Protein AF-T1BFF9-F1 (afdb_monomer_lite)

Foldseek 3Di:
DCLVVVVVVCPVVVVADADPLNVQEDEDADQDPQQFTHADPPLLVVLLVSQVVVGEYEGAPVCVVSSQQSQHWYFHDGGSVQVRCCRNVNDNTDIDGHPHPPPPDPPPPDDPPPPPPPDDDDDDD

Organism: NCBI:txid410659

Radius of gyration: 17.55 Å; chains: 1; bounding box: 37×48×44 Å

Structure (mmCIF, N/CA/C/O backbone):
data_AF-T1BFF9-F1
#
_entry.id   AF-T1BFF9-F1
#
loop_
_atom_site.group_PDB
_atom_site.id
_atom_site.type_symbol
_atom_site.label_atom_id
_atom_site.label_alt_id
_atom_site.label_comp_id
_atom_site.label_asym_id
_atom_site.label_entity_id
_atom_site.label_seq_id
_atom_site.pdbx_PDB_ins_code
_atom_site.Cartn_x
_atom_site.Cartn_y
_atom_site.Cartn_z
_atom_site.occupancy
_atom_site.B_iso_or_equiv
_atom_site.auth_seq_id
_atom_site.auth_comp_id
_atom_site.auth_asym_id
_atom_site.auth_atom_id
_atom_site.pdbx_PDB_model_num
ATOM 1 N N . PHE A 1 1 ? 9.677 7.504 3.624 1.00 71.00 1 PHE A N 1
ATOM 2 C CA . PHE A 1 1 ? 8.290 7.054 3.400 1.00 71.00 1 PHE A CA 1
ATOM 3 C C . PHE A 1 1 ? 7.352 7.929 4.2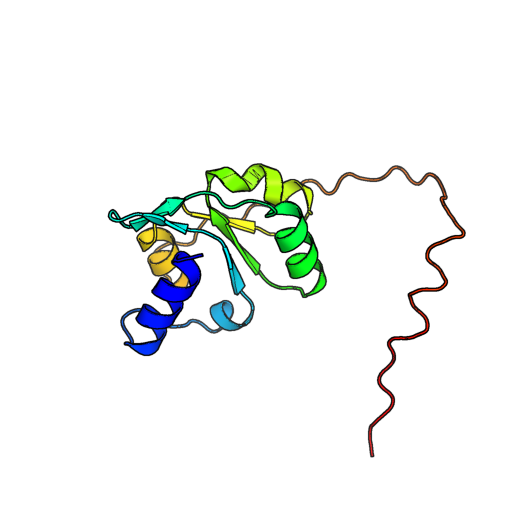08 1.00 71.00 1 PHE A C 1
ATOM 5 O O . PHE A 1 1 ? 7.363 7.846 5.429 1.00 71.00 1 PHE A O 1
ATOM 12 N N . GLU A 1 2 ? 6.582 8.783 3.546 1.00 93.06 2 GLU A N 1
ATOM 13 C CA . GLU A 1 2 ? 5.641 9.700 4.212 1.00 93.06 2 GLU A CA 1
ATOM 14 C C . GLU A 1 2 ? 4.211 9.155 4.208 1.00 93.06 2 GLU A C 1
ATOM 16 O O . GLU A 1 2 ? 3.448 9.430 5.130 1.00 93.06 2 GLU A O 1
ATOM 21 N N . LEU A 1 3 ? 3.861 8.308 3.231 1.00 95.00 3 LEU A N 1
ATOM 22 C CA . LEU A 1 3 ? 2.522 7.730 3.126 1.00 95.00 3 LEU A CA 1
ATOM 23 C C . LEU A 1 3 ? 2.127 6.901 4.369 1.00 95.00 3 LEU A C 1
ATOM 25 O O . LEU A 1 3 ? 1.054 7.164 4.914 1.00 95.00 3 LEU A O 1
ATOM 29 N N . PRO A 1 4 ? 2.957 5.968 4.889 1.00 92.94 4 PRO A N 1
ATOM 30 C CA . PRO A 1 4 ? 2.596 5.212 6.093 1.00 92.94 4 PRO A CA 1
ATOM 31 C C . PRO A 1 4 ? 2.450 6.103 7.330 1.00 92.94 4 PRO A C 1
ATOM 33 O O . PRO A 1 4 ? 1.597 5.852 8.177 1.00 92.94 4 PRO A O 1
ATOM 36 N N . MET A 1 5 ? 3.250 7.171 7.418 1.00 93.44 5 MET A N 1
ATOM 37 C CA . MET A 1 5 ? 3.166 8.139 8.511 1.00 93.44 5 MET A CA 1
ATOM 38 C C . MET A 1 5 ? 1.858 8.933 8.445 1.00 93.44 5 MET A C 1
ATOM 40 O O . MET A 1 5 ? 1.158 9.031 9.449 1.00 93.44 5 MET A O 1
ATOM 44 N N . ALA A 1 6 ? 1.489 9.437 7.263 1.00 94.50 6 ALA A N 1
ATOM 45 C CA . ALA A 1 6 ? 0.226 10.138 7.050 1.00 94.50 6 ALA A CA 1
ATOM 46 C C . ALA A 1 6 ? -0.979 9.249 7.391 1.00 94.50 6 ALA A C 1
ATOM 48 O O . ALA A 1 6 ? -1.892 9.683 8.087 1.00 94.50 6 ALA A O 1
ATOM 49 N N . ILE A 1 7 ? -0.951 7.983 6.969 1.00 92.06 7 ILE A N 1
ATOM 50 C CA . ILE A 1 7 ? -1.979 6.996 7.316 1.00 92.06 7 ILE A CA 1
ATOM 51 C C . ILE A 1 7 ? -2.053 6.790 8.830 1.00 92.06 7 ILE A C 1
ATOM 53 O O . ILE A 1 7 ? -3.143 6.844 9.393 1.00 92.06 7 ILE A O 1
ATOM 57 N N . GLY A 1 8 ? -0.912 6.594 9.497 1.00 90.62 8 GLY A N 1
ATOM 58 C CA . GLY A 1 8 ? -0.863 6.434 10.949 1.00 90.62 8 GLY A CA 1
ATOM 59 C C . GLY A 1 8 ? -1.472 7.626 11.690 1.00 90.62 8 GLY A C 1
ATOM 60 O O . GLY A 1 8 ? -2.250 7.432 12.620 1.00 90.62 8 GLY A O 1
ATOM 61 N N . ILE A 1 9 ? -1.187 8.850 11.231 1.00 93.19 9 ILE A N 1
ATOM 62 C CA . ILE A 1 9 ? -1.781 10.079 11.776 1.00 93.19 9 ILE A CA 1
ATOM 63 C C . ILE A 1 9 ? -3.300 10.087 11.578 1.00 93.19 9 ILE A C 1
ATOM 65 O O . ILE A 1 9 ? -4.021 10.340 12.538 1.00 93.19 9 ILE A O 1
ATOM 69 N N . LEU A 1 10 ? -3.793 9.780 10.373 1.00 93.06 10 LEU A N 1
ATOM 70 C CA . LEU A 1 10 ? -5.230 9.760 10.067 1.00 93.06 10 LEU A CA 1
ATOM 71 C C . LEU A 1 10 ? -5.997 8.708 10.881 1.00 93.06 10 LEU A C 1
ATOM 73 O O . LEU A 1 10 ? -7.131 8.946 11.294 1.00 93.06 10 LEU A O 1
ATOM 77 N N . LEU A 1 11 ? -5.386 7.544 11.109 1.00 90.25 11 LEU A N 1
ATOM 78 C CA . LEU A 1 11 ? -5.946 6.495 11.958 1.00 90.25 11 LEU A CA 1
ATOM 79 C C . LEU A 1 11 ? -5.986 6.941 13.424 1.00 90.25 11 LEU A C 1
ATOM 81 O O . LEU A 1 11 ? -7.015 6.810 14.082 1.00 90.25 11 LEU A O 1
ATOM 85 N N . ALA A 1 12 ? -4.886 7.508 13.927 1.00 91.06 12 ALA A N 1
ATOM 86 C CA . ALA A 1 12 ? -4.782 7.969 15.310 1.00 91.06 12 ALA A CA 1
ATOM 87 C C . ALA A 1 12 ? -5.715 9.153 15.617 1.00 91.06 12 ALA A C 1
ATOM 89 O O . ALA A 1 12 ? -6.228 9.257 16.729 1.00 91.06 12 ALA A O 1
ATOM 90 N N . SER A 1 13 ? -5.955 10.033 14.640 1.00 93.88 13 SER A N 1
ATOM 91 C CA . SER A 1 13 ? -6.870 11.171 14.769 1.00 93.88 13 SER A CA 1
ATOM 92 C C . SER A 1 13 ? -8.345 10.802 14.571 1.00 93.88 13 SER A C 1
ATOM 94 O O . SER A 1 13 ? -9.213 11.654 14.757 1.00 93.88 13 SER A O 1
ATOM 96 N N . GLY A 1 14 ? -8.648 9.561 14.171 1.00 90.25 14 GLY A N 1
ATOM 97 C CA . GLY A 1 14 ? -10.006 9.117 13.848 1.00 90.25 14 GLY A CA 1
ATOM 98 C C . GLY A 1 14 ? -10.553 9.668 12.526 1.00 90.25 14 GLY A C 1
ATOM 99 O O . GLY A 1 14 ? -11.737 9.508 12.238 1.00 90.25 14 GLY A O 1
ATOM 100 N N . GLN A 1 15 ? -9.713 10.303 11.704 1.00 91.62 15 GLN A N 1
ATOM 101 C CA . GLN A 1 15 ? -10.086 10.782 10.367 1.00 91.62 15 GLN A CA 1
ATOM 102 C C . GLN A 1 15 ? -10.190 9.644 9.340 1.00 91.62 15 GLN A C 1
ATOM 104 O O . GLN A 1 15 ? -10.774 9.824 8.272 1.00 91.62 15 GLN A O 1
ATOM 109 N N . LEU A 1 16 ? -9.634 8.475 9.660 1.00 88.56 16 LEU A N 1
ATOM 110 C CA . LEU A 1 16 ? -9.739 7.253 8.879 1.00 88.56 16 LEU A CA 1
ATOM 111 C C . LEU A 1 16 ? -10.178 6.103 9.790 1.00 88.56 16 LEU A C 1
ATOM 113 O O . LEU A 1 16 ? -9.532 5.812 10.795 1.00 88.56 16 LEU A O 1
ATOM 117 N N . ALA A 1 17 ? -11.270 5.430 9.427 1.00 81.12 17 ALA A N 1
ATOM 118 C CA . ALA A 1 17 ? -11.732 4.252 10.147 1.00 81.12 17 ALA A CA 1
ATOM 119 C C . ALA A 1 17 ? -10.905 3.029 9.726 1.00 81.12 17 ALA A C 1
ATOM 121 O O . ALA A 1 17 ? -10.921 2.629 8.561 1.00 81.12 17 ALA A O 1
ATOM 122 N N . ALA A 1 18 ? -10.193 2.414 10.671 1.00 67.75 18 ALA A N 1
ATOM 123 C CA . ALA A 1 18 ? -9.525 1.142 10.425 1.00 67.75 18 ALA A CA 1
ATOM 124 C C . ALA A 1 18 ? -10.577 0.037 10.267 1.00 67.75 18 ALA A C 1
ATOM 126 O O . ALA A 1 18 ? -11.224 -0.349 11.241 1.00 67.75 18 ALA A O 1
ATOM 127 N N . GLN A 1 19 ? -10.737 -0.514 9.064 1.00 69.06 19 GLN A N 1
ATOM 128 C CA . GLN A 1 19 ? -11.396 -1.812 8.939 1.00 69.06 19 GLN A CA 1
ATOM 129 C C . GLN A 1 19 ? -10.453 -2.936 9.386 1.00 69.06 19 GLN A C 1
ATOM 131 O O . GLN A 1 19 ? -9.237 -2.778 9.286 1.00 69.06 19 GLN A O 1
ATOM 136 N N . PRO A 1 20 ? -10.971 -4.097 9.833 1.00 57.44 20 PRO A N 1
ATOM 137 C CA . PRO A 1 20 ? -10.147 -5.245 10.228 1.00 57.44 20 PRO A CA 1
ATOM 138 C C . PRO A 1 20 ? 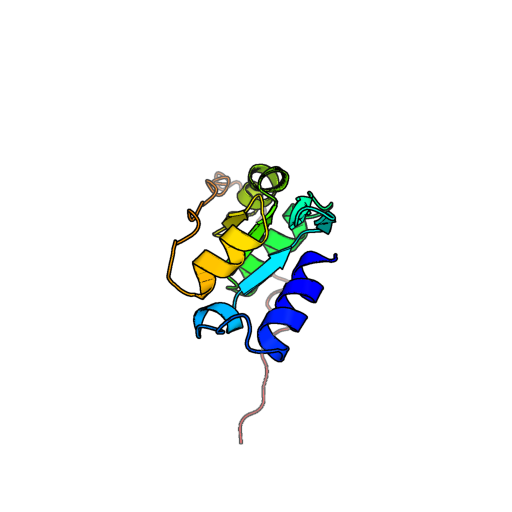-9.099 -5.638 9.171 1.00 57.44 20 PRO A C 1
ATOM 140 O O . PRO A 1 20 ? -7.992 -6.046 9.518 1.00 57.44 20 PRO A O 1
ATOM 143 N N . ALA A 1 21 ? -9.408 -5.422 7.887 1.00 57.84 21 ALA A N 1
ATOM 144 C CA . ALA A 1 21 ? -8.496 -5.620 6.759 1.00 57.84 21 ALA A CA 1
ATOM 145 C C . ALA A 1 21 ? -7.206 -4.768 6.821 1.00 57.84 21 ALA A C 1
ATOM 147 O O . ALA A 1 21 ? -6.199 -5.144 6.232 1.00 57.84 21 ALA A O 1
ATOM 148 N N . ALA A 1 22 ? -7.191 -3.661 7.571 1.00 60.69 22 ALA A N 1
ATOM 149 C CA . ALA A 1 22 ? -6.008 -2.821 7.752 1.00 60.69 22 ALA A CA 1
ATOM 150 C C . ALA A 1 22 ? -4.931 -3.470 8.641 1.00 60.69 22 ALA A C 1
ATOM 152 O O . ALA A 1 22 ? -3.773 -3.072 8.580 1.00 60.69 22 ALA A O 1
ATOM 153 N N . THR A 1 23 ? -5.279 -4.476 9.454 1.00 64.56 23 THR A N 1
ATOM 154 C CA . THR A 1 23 ? -4.328 -5.097 10.400 1.00 64.56 23 THR A CA 1
ATOM 155 C C . THR A 1 23 ? -3.294 -6.013 9.739 1.00 64.56 23 THR A C 1
ATOM 157 O O . THR A 1 23 ? -2.252 -6.268 10.335 1.00 64.56 23 THR A O 1
ATOM 160 N N . ALA A 1 24 ? -3.541 -6.457 8.502 1.00 81.56 24 ALA A N 1
ATOM 161 C CA . ALA A 1 24 ? -2.625 -7.283 7.711 1.00 81.56 24 ALA A CA 1
ATOM 162 C C . ALA A 1 24 ? -2.302 -6.640 6.348 1.00 81.56 24 ALA A C 1
ATOM 164 O O . ALA A 1 24 ? -2.121 -7.344 5.355 1.00 81.56 24 ALA A O 1
ATOM 165 N N . CYS A 1 25 ? -2.272 -5.304 6.287 1.00 88.75 25 CYS A N 1
ATOM 166 C CA . CYS A 1 25 ? -1.965 -4.550 5.075 1.00 88.75 25 CYS A CA 1
ATOM 167 C C . CYS A 1 25 ? -0.681 -3.737 5.258 1.00 88.75 25 CYS A C 1
ATOM 169 O O . CYS A 1 25 ? -0.580 -2.909 6.163 1.00 88.75 25 CYS A O 1
ATOM 171 N N . GLU A 1 26 ? 0.278 -3.916 4.355 1.00 93.06 26 GLU A N 1
ATOM 172 C CA . GLU A 1 26 ? 1.470 -3.079 4.270 1.00 93.06 26 GLU A CA 1
ATOM 173 C C . GLU A 1 26 ? 1.279 -1.999 3.205 1.00 93.06 26 GLU A C 1
ATOM 175 O O . GLU A 1 26 ? 0.778 -2.261 2.107 1.00 93.06 26 GLU A O 1
ATOM 180 N N . VAL A 1 27 ? 1.696 -0.773 3.518 1.00 94.38 27 VAL A N 1
ATOM 181 C CA . VAL A 1 27 ? 1.596 0.362 2.599 1.00 94.38 27 VAL A CA 1
ATOM 182 C C . VAL A 1 27 ? 2.973 0.939 2.328 1.00 94.38 27 VAL A C 1
ATOM 184 O O . VAL A 1 27 ? 3.752 1.179 3.249 1.00 94.38 27 VAL A O 1
ATOM 187 N N . TYR A 1 28 ? 3.250 1.204 1.056 1.00 96.81 28 TYR A N 1
ATOM 188 C CA . TYR A 1 28 ? 4.513 1.754 0.585 1.00 96.81 28 TYR A CA 1
ATOM 189 C C . TYR A 1 28 ? 4.269 3.010 -0.243 1.00 96.81 28 TYR A C 1
ATOM 191 O O . TYR A 1 28 ? 3.320 3.080 -1.018 1.00 96.81 28 TYR A O 1
ATOM 199 N N . GLY A 1 29 ? 5.139 4.004 -0.088 1.00 97.25 29 GLY A N 1
ATOM 200 C CA . GLY A 1 29 ? 5.073 5.235 -0.868 1.00 97.25 29 GLY A CA 1
ATOM 201 C C . GLY A 1 29 ? 5.654 6.447 -0.152 1.00 97.25 29 GLY A C 1
ATOM 202 O O . GLY A 1 29 ? 5.800 6.491 1.076 1.00 97.25 29 GLY A O 1
ATOM 203 N N . GLU A 1 30 ? 5.980 7.451 -0.949 1.00 97.62 30 GLU A N 1
ATOM 204 C CA . GLU A 1 30 ? 6.202 8.822 -0.493 1.00 97.62 30 GLU A CA 1
ATOM 205 C C . GLU A 1 30 ? 4.965 9.660 -0.811 1.00 97.62 30 GLU A C 1
ATOM 207 O O . GLU A 1 30 ? 4.178 9.291 -1.683 1.00 97.62 30 GLU A O 1
ATOM 212 N N . LEU A 1 31 ? 4.758 10.748 -0.073 1.00 97.50 31 LEU A N 1
ATOM 213 C CA . LEU A 1 31 ? 3.559 11.564 -0.195 1.00 97.50 31 LEU A CA 1
ATOM 214 C C . LEU A 1 31 ? 3.974 12.973 -0.598 1.00 97.50 31 LEU A C 1
ATOM 216 O O . LEU A 1 31 ? 4.711 13.633 0.120 1.00 97.50 31 LEU A O 1
ATOM 220 N N . GLY A 1 32 ? 3.519 13.434 -1.757 1.00 96.19 32 GLY A N 1
ATOM 221 C CA . GLY A 1 32 ? 3.737 14.817 -2.155 1.00 96.19 32 GLY A CA 1
ATOM 222 C C . GLY A 1 32 ? 2.775 15.788 -1.468 1.00 96.19 32 GLY A C 1
ATOM 223 O O . GLY A 1 32 ? 1.834 15.388 -0.781 1.00 96.19 32 GLY A O 1
ATOM 224 N N . LEU A 1 33 ? 3.003 17.088 -1.660 1.00 94.62 33 LEU A N 1
ATOM 225 C CA . LEU A 1 33 ? 2.223 18.146 -1.002 1.00 94.62 33 LEU A CA 1
ATOM 226 C C . LEU A 1 33 ? 0.753 18.168 -1.445 1.00 94.62 33 LEU A C 1
ATOM 228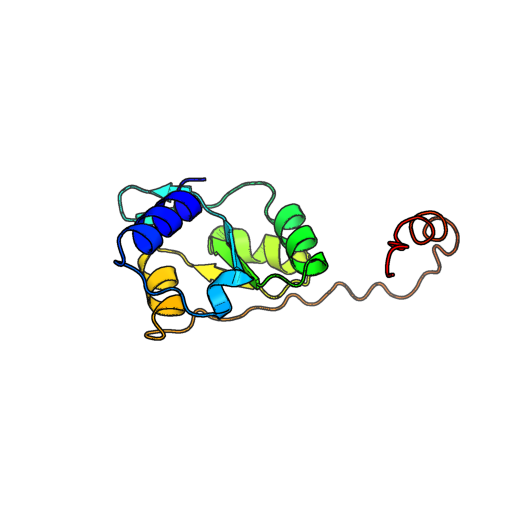 O O . LEU A 1 33 ? -0.114 18.550 -0.663 1.00 94.62 33 LEU A O 1
ATOM 232 N N . GLY A 1 34 ? 0.464 17.743 -2.678 1.00 95.56 34 GLY A N 1
ATOM 233 C CA . GLY A 1 34 ? -0.897 17.566 -3.187 1.00 95.56 34 GLY A CA 1
ATOM 234 C C . GLY A 1 34 ? -1.530 16.238 -2.766 1.00 95.56 34 GLY A C 1
ATOM 235 O O . GLY A 1 34 ? -2.634 15.927 -3.201 1.00 95.56 34 GLY A O 1
ATOM 236 N N . ALA A 1 35 ? -0.855 15.465 -1.912 1.00 95.88 35 ALA A N 1
ATOM 237 C CA . ALA A 1 35 ? -1.199 14.107 -1.515 1.00 95.88 35 ALA A CA 1
ATOM 238 C C . ALA A 1 35 ? -1.166 13.069 -2.657 1.00 95.88 35 ALA A C 1
ATOM 240 O O . ALA A 1 35 ? -1.769 11.992 -2.548 1.00 95.88 35 ALA A O 1
ATOM 241 N N . GLU A 1 36 ? -0.418 13.360 -3.724 1.00 98.25 36 GLU A N 1
ATOM 242 C CA . GLU A 1 36 ? 0.026 12.385 -4.713 1.00 98.25 36 GLU A CA 1
ATOM 243 C C . GLU A 1 36 ? 0.968 11.351 -4.084 1.00 98.25 36 GLU A C 1
ATOM 245 O O . GLU A 1 36 ? 1.829 11.678 -3.264 1.00 98.25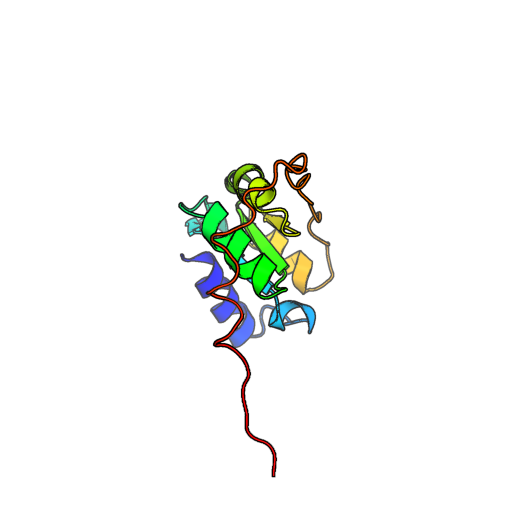 36 GLU A O 1
ATOM 250 N N . ILE A 1 37 ? 0.814 10.088 -4.475 1.00 98.38 37 ILE A N 1
ATOM 251 C CA . ILE A 1 37 ? 1.656 8.995 -3.990 1.00 98.38 37 ILE A CA 1
ATOM 252 C C . ILE A 1 37 ? 2.814 8.804 -4.966 1.00 98.38 37 ILE A C 1
ATOM 254 O O . ILE A 1 37 ? 2.626 8.472 -6.138 1.00 98.38 37 ILE A O 1
ATOM 258 N N . ARG A 1 38 ? 4.033 9.001 -4.470 1.00 98.12 38 ARG A N 1
ATOM 259 C CA . ARG A 1 38 ? 5.272 8.930 -5.246 1.00 98.12 38 ARG A CA 1
ATOM 260 C C . ARG A 1 38 ? 5.927 7.550 -5.119 1.00 98.12 38 ARG A C 1
ATOM 262 O O . ARG A 1 38 ? 5.828 6.925 -4.055 1.00 98.12 38 ARG A O 1
ATOM 269 N N . PRO A 1 39 ? 6.593 7.072 -6.188 1.00 97.62 39 PRO A N 1
ATOM 270 C CA . PRO A 1 39 ? 7.241 5.771 -6.192 1.00 97.62 39 PRO A CA 1
ATOM 271 C C . PRO A 1 39 ? 8.410 5.706 -5.216 1.00 97.62 39 PRO A C 1
ATOM 273 O O . PRO A 1 39 ? 9.066 6.703 -4.923 1.00 97.62 39 PRO A O 1
ATOM 276 N N . VAL A 1 40 ? 8.704 4.490 -4.777 1.00 97.06 40 VAL A N 1
ATOM 277 C CA . VAL A 1 40 ? 9.811 4.160 -3.885 1.00 97.06 40 VAL A CA 1
ATOM 278 C C . VAL A 1 40 ? 10.672 3.064 -4.500 1.00 97.06 40 VAL A C 1
ATOM 280 O O . VAL A 1 40 ? 10.227 2.308 -5.364 1.00 97.06 40 VAL A O 1
ATOM 283 N N . ARG A 1 41 ? 11.931 2.978 -4.069 1.00 96.69 41 ARG A N 1
ATOM 284 C CA . ARG A 1 41 ? 12.857 1.937 -4.531 1.00 96.69 41 ARG A CA 1
ATOM 285 C C . ARG A 1 41 ? 12.702 0.658 -3.713 1.00 96.69 41 ARG A C 1
ATOM 287 O O . ARG A 1 41 ? 12.399 0.718 -2.525 1.00 96.69 41 ARG A O 1
ATOM 294 N N . GLY A 1 42 ? 13.004 -0.480 -4.338 1.00 94.75 42 GLY A N 1
ATOM 295 C CA . GLY A 1 42 ? 13.060 -1.778 -3.661 1.00 94.75 42 GLY A CA 1
ATOM 296 C C . GLY A 1 42 ? 11.690 -2.397 -3.389 1.00 94.75 42 GLY A C 1
ATOM 297 O O . GLY A 1 42 ? 11.577 -3.241 -2.496 1.00 94.75 42 GLY A O 1
ATOM 298 N N . ILE A 1 43 ? 10.657 -2.003 -4.143 1.00 96.81 43 ILE A N 1
ATOM 299 C CA . ILE A 1 43 ? 9.301 -2.512 -3.922 1.00 96.81 43 ILE A CA 1
ATOM 300 C C . ILE A 1 43 ? 9.198 -4.008 -4.229 1.00 96.81 43 ILE A C 1
ATOM 302 O O . ILE A 1 43 ? 8.425 -4.696 -3.573 1.00 96.81 43 ILE A O 1
ATOM 306 N N . LEU A 1 44 ? 10.015 -4.545 -5.147 1.00 95.94 44 LEU A N 1
ATOM 307 C CA . LEU A 1 44 ? 10.044 -5.983 -5.431 1.00 95.94 44 LEU A CA 1
ATOM 308 C C . LEU A 1 44 ? 10.351 -6.809 -4.174 1.00 95.94 44 LEU A C 1
ATOM 310 O O . LEU A 1 44 ? 9.665 -7.787 -3.873 1.00 95.94 44 LEU A O 1
ATOM 314 N N . LEU A 1 45 ? 11.390 -6.417 -3.431 1.00 95.81 45 LEU A N 1
ATOM 315 C CA . LEU A 1 45 ? 11.820 -7.141 -2.234 1.00 95.81 45 LEU A CA 1
ATOM 316 C C . LEU A 1 45 ? 10.792 -7.007 -1.107 1.00 95.81 45 LEU A C 1
ATOM 318 O O . LEU A 1 45 ? 10.500 -7.993 -0.431 1.00 95.81 45 LEU A O 1
ATOM 322 N N . ALA A 1 46 ? 10.214 -5.815 -0.950 1.00 95.25 46 ALA A N 1
ATOM 323 C CA . ALA A 1 46 ? 9.127 -5.567 -0.009 1.00 95.25 46 ALA A CA 1
ATOM 324 C C . ALA A 1 46 ? 7.890 -6.424 -0.332 1.00 95.25 46 ALA A C 1
ATOM 326 O O . ALA A 1 46 ? 7.390 -7.146 0.528 1.00 95.25 46 ALA A O 1
ATOM 327 N N . ALA A 1 47 ? 7.461 -6.445 -1.596 1.00 95.56 47 ALA A N 1
ATOM 328 C CA . ALA A 1 47 ? 6.331 -7.246 -2.054 1.00 95.56 47 ALA A CA 1
ATOM 329 C C . ALA A 1 47 ? 6.565 -8.752 -1.862 1.00 95.56 47 ALA A C 1
ATOM 331 O O . ALA A 1 47 ? 5.653 -9.477 -1.458 1.00 95.56 47 ALA A O 1
ATOM 332 N N . ALA A 1 48 ? 7.788 -9.233 -2.105 1.00 94.62 48 ALA A N 1
ATOM 333 C CA . ALA A 1 48 ? 8.155 -10.624 -1.856 1.00 94.62 48 ALA A CA 1
ATOM 334 C C . ALA A 1 48 ? 8.129 -10.975 -0.358 1.00 94.62 48 ALA A C 1
ATOM 336 O O . ALA A 1 48 ? 7.722 -12.080 0.008 1.00 94.62 48 ALA A O 1
ATOM 337 N N . HIS A 1 49 ? 8.549 -10.054 0.515 1.00 94.56 49 HIS A N 1
ATOM 338 C CA . HIS A 1 49 ? 8.472 -10.238 1.963 1.00 94.56 49 HIS A CA 1
ATOM 339 C C . HIS A 1 49 ? 7.020 -10.310 2.444 1.00 94.56 49 HIS A C 1
ATOM 341 O O . HIS A 1 49 ? 6.635 -11.300 3.067 1.00 94.56 49 HIS A O 1
ATOM 347 N N . ALA A 1 50 ? 6.206 -9.323 2.081 1.00 93.44 50 ALA A N 1
ATOM 348 C CA . ALA A 1 50 ? 4.799 -9.262 2.452 1.00 93.44 50 ALA A CA 1
ATOM 349 C C . ALA A 1 50 ? 4.010 -10.485 1.966 1.00 93.44 50 ALA A C 1
ATOM 351 O O . ALA A 1 50 ? 3.237 -11.075 2.719 1.00 93.44 50 ALA A O 1
ATOM 352 N N . GLY A 1 51 ? 4.286 -10.957 0.744 1.00 91.56 51 GLY A N 1
ATOM 353 C CA . GLY A 1 51 ? 3.686 -12.184 0.220 1.00 91.56 51 GLY A CA 1
ATOM 354 C C . GLY A 1 51 ? 4.021 -13.427 1.047 1.00 91.56 51 GLY A C 1
ATOM 355 O O . GLY A 1 51 ? 3.163 -14.287 1.233 1.00 91.56 51 GLY A O 1
ATOM 356 N N . ARG A 1 52 ? 5.240 -13.520 1.599 1.00 92.75 52 ARG A N 1
ATOM 357 C CA . ARG A 1 52 ? 5.628 -14.605 2.521 1.00 92.75 52 ARG A CA 1
ATOM 358 C C . ARG A 1 52 ? 4.969 -14.477 3.894 1.00 92.75 52 ARG A C 1
ATOM 360 O O . ARG A 1 52 ? 4.743 -15.501 4.531 1.00 92.75 52 ARG A O 1
ATOM 367 N N . ALA A 1 53 ? 4.693 -13.254 4.339 1.00 91.62 53 ALA A N 1
ATOM 368 C CA . ALA A 1 53 ? 3.986 -12.971 5.586 1.00 91.62 53 ALA A CA 1
ATOM 369 C C . ALA A 1 53 ? 2.456 -13.112 5.456 1.00 91.62 53 ALA A C 1
ATOM 371 O O . ALA A 1 53 ? 1.754 -13.151 6.461 1.00 91.62 53 ALA A O 1
ATOM 372 N N . GLY A 1 54 ? 1.936 -13.230 4.228 1.00 90.38 54 GLY A N 1
ATOM 373 C CA . GLY A 1 54 ? 0.498 -13.279 3.965 1.00 90.38 54 GLY A CA 1
ATOM 374 C C . GLY A 1 54 ? -0.187 -11.917 4.097 1.00 90.38 54 GLY A C 1
ATOM 375 O O . GLY A 1 54 ? -1.398 -11.869 4.294 1.00 90.38 54 GLY A O 1
ATOM 376 N N . HIS A 1 55 ? 0.575 -10.827 4.003 1.00 90.94 55 HIS A N 1
ATOM 377 C CA . HIS A 1 55 ? 0.054 -9.468 4.079 1.00 90.94 55 HIS A CA 1
ATOM 378 C C . HIS A 1 55 ? -0.411 -8.974 2.704 1.00 90.94 55 HIS A C 1
ATOM 380 O O . HIS A 1 55 ? 0.194 -9.276 1.671 1.00 90.94 55 HIS A O 1
ATOM 386 N N . GLU A 1 56 ? -1.484 -8.188 2.696 1.00 88.94 56 GLU A N 1
ATOM 387 C CA . GLU A 1 56 ? -1.916 -7.429 1.525 1.00 88.94 56 GLU A CA 1
ATOM 388 C C . GLU A 1 56 ? -1.000 -6.217 1.311 1.00 88.94 56 GLU A C 1
ATOM 390 O O . GLU A 1 56 ? -0.441 -5.673 2.263 1.00 88.94 56 GLU A O 1
ATOM 395 N N . LEU A 1 57 ? -0.839 -5.790 0.056 1.00 93.81 57 LEU A N 1
ATOM 396 C CA . LEU A 1 57 ? 0.034 -4.677 -0.305 1.00 93.81 57 LEU A CA 1
ATOM 397 C C . LEU A 1 57 ? -0.740 -3.533 -0.951 1.00 93.81 57 LEU A C 1
ATOM 399 O O . LEU A 1 57 ? -1.493 -3.757 -1.900 1.00 93.81 57 LEU A O 1
ATOM 403 N N . ILE A 1 58 ? -0.455 -2.305 -0.524 1.00 96.00 58 ILE A N 1
ATOM 404 C CA . ILE A 1 58 ? -0.785 -1.088 -1.271 1.00 96.00 58 ILE A CA 1
ATOM 405 C C . ILE A 1 58 ? 0.516 -0.379 -1.645 1.00 96.00 58 ILE A C 1
ATOM 407 O O . ILE A 1 58 ? 1.327 -0.044 -0.780 1.00 96.00 58 ILE A O 1
ATOM 411 N N . VAL A 1 59 ? 0.717 -0.143 -2.941 1.00 97.62 59 VAL A N 1
ATOM 412 C CA . VAL A 1 59 ? 1.931 0.486 -3.484 1.00 97.62 59 VAL A CA 1
ATOM 413 C C . VAL A 1 59 ? 1.596 1.691 -4.369 1.00 97.62 59 VAL A C 1
ATOM 415 O O . VAL A 1 59 ? 0.454 1.825 -4.820 1.00 97.62 59 VAL A O 1
ATOM 418 N N . PRO A 1 60 ? 2.572 2.564 -4.677 1.00 98.25 60 PRO A N 1
ATOM 419 C CA . PRO A 1 60 ? 2.390 3.613 -5.673 1.00 98.25 60 PRO A CA 1
ATOM 420 C C . PRO A 1 60 ? 2.050 2.999 -7.035 1.00 98.25 60 PRO A C 1
ATOM 422 O O . PRO A 1 60 ? 2.641 1.989 -7.414 1.00 98.25 60 PRO A O 1
ATOM 425 N N . ALA A 1 61 ? 1.162 3.617 -7.815 1.00 98.06 61 ALA A N 1
ATOM 426 C CA . ALA A 1 61 ? 0.811 3.109 -9.149 1.00 98.06 61 ALA A CA 1
ATOM 427 C C . ALA A 1 61 ? 2.031 2.901 -10.064 1.00 98.06 61 ALA A C 1
ATOM 429 O O . ALA A 1 61 ? 2.125 1.892 -10.755 1.00 98.06 61 ALA A O 1
ATOM 430 N N . ALA A 1 62 ? 3.023 3.790 -9.984 1.00 97.56 62 ALA A N 1
ATOM 431 C CA . ALA A 1 62 ? 4.278 3.669 -10.728 1.00 97.56 62 ALA A CA 1
ATOM 432 C C . ALA A 1 62 ? 5.163 2.474 -10.303 1.00 97.56 62 ALA A C 1
ATOM 434 O O . ALA A 1 62 ? 6.077 2.103 -11.031 1.00 97.56 62 ALA A O 1
ATOM 435 N N . ASN A 1 63 ? 4.907 1.864 -9.143 1.00 97.75 63 ASN A N 1
ATOM 436 C CA . ASN A 1 63 ? 5.611 0.681 -8.643 1.00 97.75 63 ASN A CA 1
ATOM 437 C C . ASN A 1 63 ? 4.855 -0.634 -8.896 1.00 97.75 63 ASN A C 1
ATOM 439 O O . ASN A 1 63 ? 5.370 -1.696 -8.542 1.00 97.75 63 ASN A O 1
ATOM 443 N N . LEU A 1 64 ? 3.647 -0.582 -9.471 1.00 97.38 64 LEU A N 1
ATOM 444 C CA . LEU A 1 64 ? 2.771 -1.745 -9.605 1.00 97.38 64 LEU A CA 1
ATOM 445 C C . LEU A 1 64 ? 3.445 -2.895 -10.363 1.00 97.38 64 LEU A C 1
ATOM 447 O O . LEU A 1 64 ? 3.498 -4.009 -9.849 1.00 97.38 64 LEU A O 1
ATOM 451 N N . GLU A 1 65 ? 4.007 -2.618 -11.540 1.00 96.00 65 GLU A N 1
ATOM 452 C CA . GLU A 1 65 ? 4.658 -3.638 -12.374 1.00 96.00 65 GLU A CA 1
ATOM 453 C C . GLU A 1 65 ? 5.808 -4.342 -11.641 1.00 96.00 65 GLU A C 1
ATOM 455 O O . GLU A 1 65 ? 5.918 -5.566 -11.674 1.00 96.00 65 GLU A O 1
ATOM 460 N N . GLU A 1 66 ? 6.631 -3.591 -10.904 1.00 95.25 66 GLU A N 1
ATOM 461 C CA . GLU A 1 66 ? 7.730 -4.159 -10.118 1.00 95.25 66 GLU A CA 1
ATOM 462 C C . GLU A 1 66 ? 7.206 -5.024 -8.957 1.00 95.25 66 GLU A C 1
ATOM 464 O O . GLU A 1 66 ? 7.731 -6.110 -8.707 1.00 95.25 66 GLU A O 1
ATOM 469 N N . ALA A 1 67 ? 6.140 -4.594 -8.277 1.00 96.25 67 ALA A N 1
ATOM 470 C CA . ALA A 1 67 ? 5.519 -5.370 -7.205 1.00 96.25 67 ALA A CA 1
ATOM 471 C C . ALA A 1 67 ? 4.877 -6.673 -7.720 1.00 96.25 67 ALA A C 1
ATOM 473 O O . ALA A 1 67 ? 4.942 -7.704 -7.046 1.00 96.25 67 ALA A O 1
ATOM 474 N N . LEU A 1 68 ? 4.303 -6.664 -8.929 1.00 95.56 68 LEU A N 1
ATOM 475 C CA . LEU A 1 68 ? 3.663 -7.837 -9.532 1.00 95.56 68 LEU A CA 1
ATOM 476 C C . LEU A 1 68 ? 4.643 -8.979 -9.817 1.00 95.56 68 LEU A C 1
ATOM 478 O O . LEU A 1 68 ? 4.250 -10.145 -9.739 1.00 95.56 68 LEU A O 1
ATOM 482 N N . ILE A 1 69 ? 5.920 -8.678 -10.066 1.00 95.12 69 ILE A N 1
ATOM 483 C CA . ILE A 1 69 ? 6.967 -9.693 -10.270 1.00 95.12 69 ILE A CA 1
ATOM 484 C C . ILE A 1 69 ? 7.093 -10.620 -9.046 1.00 95.12 69 ILE A C 1
ATOM 486 O O . ILE A 1 69 ? 7.404 -11.803 -9.201 1.00 95.12 69 ILE A O 1
ATOM 490 N N . ALA A 1 70 ? 6.790 -10.131 -7.837 1.00 92.56 70 ALA A N 1
ATOM 491 C CA . ALA A 1 70 ? 6.815 -10.942 -6.618 1.00 92.56 70 ALA A CA 1
ATOM 492 C C . ALA A 1 70 ? 5.728 -12.037 -6.583 1.00 92.56 70 ALA A C 1
ATOM 494 O O . ALA A 1 70 ? 5.834 -12.983 -5.803 1.00 92.56 70 ALA A O 1
ATOM 495 N N . GLY A 1 71 ? 4.678 -11.926 -7.407 1.00 89.69 71 GLY A N 1
ATOM 496 C CA . GLY A 1 71 ? 3.520 -12.825 -7.375 1.00 89.69 71 GLY A CA 1
ATOM 497 C C . GLY A 1 71 ? 2.603 -12.625 -6.161 1.00 89.69 71 GLY A C 1
ATOM 498 O O . GLY A 1 71 ? 1.723 -13.452 -5.922 1.00 89.69 71 GLY A O 1
ATOM 499 N N . THR A 1 72 ? 2.797 -11.544 -5.402 1.00 89.12 72 THR A N 1
ATOM 500 C CA . THR A 1 72 ? 1.966 -11.152 -4.254 1.00 89.12 72 THR A CA 1
ATOM 501 C C . THR A 1 72 ? 0.737 -10.372 -4.739 1.00 89.12 72 THR A C 1
ATOM 503 O O . THR A 1 72 ? 0.874 -9.543 -5.642 1.00 89.12 72 THR A O 1
ATOM 506 N N . PRO A 1 73 ? -0.468 -10.600 -4.178 1.00 91.38 73 PRO A N 1
ATOM 507 C CA . PRO A 1 73 ? -1.618 -9.742 -4.442 1.00 91.38 73 PRO A CA 1
ATOM 508 C C . PRO A 1 73 ? -1.311 -8.298 -4.033 1.00 91.38 73 PRO A C 1
ATOM 510 O O . PRO A 1 73 ? -0.943 -8.037 -2.890 1.00 91.38 73 PRO A O 1
ATOM 513 N N . VAL A 1 74 ? -1.458 -7.368 -4.970 1.00 95.50 74 VAL A N 1
ATOM 514 C CA . VAL A 1 74 ? -1.081 -5.967 -4.776 1.00 95.50 74 VAL A CA 1
ATOM 515 C C . VAL A 1 74 ? -2.170 -5.043 -5.296 1.00 95.50 74 VAL A C 1
ATOM 517 O O . VAL A 1 74 ? -2.730 -5.235 -6.377 1.00 95.50 74 VAL A O 1
ATOM 520 N N . ARG A 1 75 ? -2.473 -4.015 -4.516 1.00 96.44 75 ARG A N 1
ATOM 521 C CA . ARG A 1 75 ? -3.269 -2.867 -4.935 1.00 96.44 75 ARG A CA 1
ATOM 522 C C . ARG A 1 75 ? -2.350 -1.690 -5.203 1.00 96.44 75 ARG A C 1
ATOM 524 O O . ARG A 1 75 ? -1.292 -1.553 -4.591 1.00 96.44 75 ARG A O 1
ATOM 531 N N . SER A 1 76 ? -2.776 -0.820 -6.101 1.00 97.44 76 SER A N 1
ATOM 532 C CA . SER A 1 76 ? -2.051 0.399 -6.441 1.00 97.44 76 SER A CA 1
ATOM 533 C C . SER A 1 76 ? -2.903 1.627 -6.182 1.00 97.44 76 SER A C 1
ATOM 535 O O . SER A 1 76 ? -4.089 1.606 -6.502 1.00 97.44 76 SER A O 1
ATOM 537 N N . ALA A 1 77 ? -2.288 2.700 -5.697 1.00 97.81 77 ALA A N 1
ATOM 538 C CA . ALA A 1 77 ? -2.924 4.006 -5.572 1.00 97.81 77 ALA A CA 1
ATOM 539 C C . ALA A 1 77 ? -2.014 5.109 -6.125 1.00 97.81 77 ALA A C 1
ATOM 541 O O . ALA A 1 77 ? -0.787 5.036 -6.007 1.00 97.81 77 ALA A O 1
ATOM 542 N N . SER A 1 78 ? -2.620 6.140 -6.712 1.00 98.00 78 SER A N 1
ATOM 543 C CA . SER A 1 78 ? -1.903 7.338 -7.182 1.00 98.00 78 SER A CA 1
ATOM 544 C C . SER A 1 78 ? -2.045 8.516 -6.220 1.00 98.00 78 SER A C 1
ATOM 546 O O . SER A 1 78 ? -1.304 9.493 -6.319 1.00 98.00 78 SER A O 1
ATOM 548 N N . HIS A 1 79 ? -2.993 8.444 -5.285 1.00 97.75 79 HIS A N 1
ATOM 549 C CA . HIS A 1 79 ? -3.318 9.543 -4.385 1.00 97.75 79 HIS A CA 1
ATOM 550 C C . HIS A 1 79 ? -3.835 9.040 -3.035 1.00 97.75 79 HIS A C 1
ATOM 552 O O . HIS A 1 79 ? -4.583 8.064 -2.975 1.00 97.75 79 HIS A O 1
ATOM 558 N N . LEU A 1 80 ? -3.521 9.752 -1.948 1.00 96.50 80 LEU A N 1
ATOM 559 C CA . LEU A 1 80 ? -3.918 9.370 -0.583 1.00 96.50 80 LEU A CA 1
ATOM 560 C C . LEU A 1 80 ? -5.427 9.132 -0.422 1.00 96.50 80 LEU A C 1
ATOM 562 O O . LEU A 1 80 ? -5.839 8.199 0.260 1.00 96.50 80 LEU A O 1
ATOM 566 N N . ARG A 1 81 ? -6.262 9.940 -1.088 1.00 95.31 81 ARG A N 1
ATOM 567 C CA . ARG A 1 81 ? -7.726 9.812 -1.026 1.00 95.31 81 ARG A CA 1
ATOM 568 C C . ARG A 1 81 ? -8.225 8.440 -1.487 1.00 95.31 81 ARG A C 1
ATOM 570 O O . ARG A 1 81 ? -9.247 7.986 -0.993 1.00 95.31 81 ARG A O 1
ATOM 577 N N . GLU A 1 82 ? -7.524 7.789 -2.418 1.00 95.94 82 GLU A N 1
ATOM 578 C CA . GLU A 1 82 ? -7.904 6.472 -2.943 1.00 95.94 82 GLU A CA 1
ATOM 579 C C . GLU A 1 82 ? -7.678 5.391 -1.881 1.00 95.94 82 GLU A C 1
ATOM 581 O O . GLU A 1 82 ? -8.530 4.530 -1.678 1.00 95.94 82 GLU A O 1
ATOM 586 N N . VAL A 1 83 ? -6.572 5.497 -1.137 1.00 93.88 83 VAL A N 1
ATOM 587 C CA . VAL A 1 83 ? -6.265 4.633 0.012 1.00 93.88 83 VAL A CA 1
ATOM 588 C C . VAL A 1 83 ? -7.308 4.823 1.116 1.00 93.88 83 VAL A C 1
ATOM 590 O O . VAL A 1 83 ? -7.862 3.849 1.624 1.00 93.88 83 VAL A O 1
ATOM 593 N N . CYS A 1 84 ? -7.642 6.074 1.445 1.00 92.81 84 CYS A N 1
ATOM 594 C CA . CYS A 1 84 ? -8.675 6.368 2.438 1.00 92.81 84 CYS A CA 1
ATOM 595 C C . CYS A 1 84 ? -10.053 5.842 2.010 1.00 92.81 84 CYS A C 1
ATOM 597 O O . CYS A 1 84 ? -10.756 5.236 2.814 1.00 92.81 84 CYS A O 1
ATOM 599 N N . ALA A 1 85 ? -10.442 6.036 0.745 1.00 92.12 85 ALA A N 1
ATOM 600 C CA . ALA A 1 85 ? -11.713 5.540 0.218 1.00 92.12 85 ALA A CA 1
ATOM 601 C C . ALA A 1 85 ? -11.796 4.006 0.247 1.00 92.12 85 ALA A C 1
ATOM 603 O O . ALA A 1 85 ? -12.870 3.462 0.518 1.00 92.12 85 ALA A O 1
ATOM 604 N N . HIS A 1 86 ? -10.673 3.322 0.020 1.00 91.19 86 HIS A N 1
ATOM 605 C CA . HIS A 1 86 ? -10.575 1.870 0.120 1.00 91.19 86 HIS A CA 1
ATOM 606 C C . HIS A 1 86 ? -10.848 1.362 1.529 1.00 91.19 86 HIS A C 1
ATOM 608 O O . HIS A 1 86 ? -11.699 0.491 1.703 1.00 91.19 86 HIS A O 1
ATOM 614 N N . TRP A 1 87 ? -10.199 1.935 2.539 1.00 87.75 87 TRP A N 1
ATOM 615 C CA . TRP A 1 87 ? -10.392 1.485 3.916 1.00 87.75 87 TRP A CA 1
ATOM 616 C C . TRP A 1 87 ? -11.698 1.950 4.551 1.00 87.75 87 TRP A C 1
ATOM 618 O O . TRP A 1 87 ? -12.259 1.224 5.363 1.00 87.75 87 TRP A O 1
ATOM 628 N N . SER A 1 88 ? -12.249 3.084 4.125 1.00 85.75 88 SER A N 1
ATOM 629 C CA . SER A 1 88 ? -13.587 3.513 4.548 1.00 85.75 88 SER A CA 1
ATOM 630 C C . SER A 1 88 ? -14.721 2.729 3.865 1.00 85.75 88 SER A C 1
ATOM 632 O O . SER A 1 88 ? -15.886 2.950 4.181 1.00 85.75 88 SER A O 1
ATOM 634 N N . GLY A 1 89 ? -14.414 1.833 2.916 1.00 82.56 89 GLY A N 1
ATOM 635 C CA . GLY A 1 89 ? -15.406 1.050 2.168 1.00 82.56 89 GLY A CA 1
ATOM 636 C C . GLY A 1 89 ? -16.156 1.830 1.080 1.00 82.56 89 GLY A C 1
ATOM 637 O O . GLY A 1 89 ? -17.094 1.300 0.491 1.00 82.56 89 GLY A O 1
ATOM 638 N N . GLY A 1 90 ? -15.752 3.072 0.792 1.00 79.38 90 GLY A N 1
ATOM 639 C CA . GLY A 1 90 ? -16.389 3.928 -0.214 1.00 79.38 90 GLY A CA 1
ATOM 640 C C . GLY A 1 90 ? -15.999 3.582 -1.654 1.00 79.38 90 GLY A C 1
ATOM 641 O O . GLY A 1 90 ? -16.809 3.730 -2.565 1.00 79.38 90 GLY A O 1
ATOM 642 N N . HIS A 1 91 ? -14.771 3.104 -1.875 1.00 86.44 91 HIS A N 1
ATOM 643 C CA . HIS A 1 91 ? -14.314 2.646 -3.188 1.00 86.44 91 HIS A CA 1
ATOM 644 C C . HIS A 1 91 ? -13.152 1.664 -3.054 1.00 86.44 91 HIS A C 1
ATOM 646 O O . HIS A 1 91 ? -12.099 2.023 -2.539 1.00 86.44 91 HIS A O 1
ATOM 652 N N . SER A 1 92 ? -13.309 0.434 -3.544 1.00 90.25 92 SER A N 1
ATOM 653 C CA . SER A 1 92 ? -12.247 -0.568 -3.440 1.00 90.25 92 SER A CA 1
ATOM 654 C C . SER A 1 92 ? -11.187 -0.369 -4.520 1.00 90.25 92 SER A C 1
ATOM 656 O O . SER A 1 92 ? -11.503 -0.401 -5.708 1.00 90.25 92 SER A O 1
ATOM 658 N N . LEU A 1 93 ? -9.926 -0.209 -4.109 1.00 94.38 93 LEU A N 1
ATOM 659 C CA . LEU A 1 93 ? -8.792 -0.186 -5.031 1.00 94.38 93 LEU A CA 1
ATOM 660 C C . LEU A 1 93 ? -8.714 -1.498 -5.833 1.00 94.38 93 LEU A C 1
ATOM 662 O O . LEU A 1 93 ? -8.935 -2.558 -5.250 1.00 94.38 93 LEU A O 1
ATOM 666 N N . PRO A 1 94 ? -8.358 -1.496 -7.127 1.00 94.00 94 PRO A N 1
ATOM 667 C CA . PRO A 1 94 ? -8.242 -2.733 -7.895 1.00 94.00 94 PRO A CA 1
ATOM 668 C C . PRO A 1 94 ? -7.163 -3.664 -7.326 1.00 94.00 94 PRO A C 1
ATOM 670 O O . PRO A 1 94 ? -6.053 -3.229 -7.009 1.00 94.00 94 PRO A O 1
ATOM 673 N N . LEU A 1 95 ? -7.488 -4.955 -7.206 1.00 94.12 95 LEU A N 1
ATOM 674 C CA . LEU A 1 95 ? -6.537 -5.985 -6.793 1.00 94.12 95 LEU A CA 1
ATOM 675 C C . LEU A 1 95 ? -5.880 -6.608 -8.024 1.00 94.12 95 LEU A C 1
ATOM 677 O O . LEU A 1 95 ? -6.554 -7.221 -8.851 1.00 94.12 95 LEU A O 1
ATOM 681 N N . HIS A 1 96 ? -4.559 -6.511 -8.098 1.00 95.00 96 HIS A N 1
ATOM 682 C CA . HIS A 1 96 ? -3.747 -7.073 -9.166 1.00 95.00 96 HIS A CA 1
ATOM 683 C C . HIS A 1 96 ? -2.992 -8.300 -8.653 1.00 95.00 96 HIS A C 1
ATOM 685 O O . HIS A 1 96 ? -2.585 -8.372 -7.491 1.00 95.00 96 HIS A O 1
ATOM 691 N N . ARG A 1 97 ? -2.802 -9.288 -9.526 1.00 88.50 97 ARG A N 1
ATOM 692 C CA . ARG A 1 97 ? -2.007 -10.484 -9.238 1.00 88.50 97 ARG A CA 1
ATOM 693 C C . ARG A 1 97 ? -1.057 -10.716 -10.395 1.00 88.50 97 ARG A C 1
ATOM 695 O O . ARG A 1 97 ? -1.500 -10.833 -11.534 1.00 88.50 97 ARG A O 1
ATOM 702 N N . GLY A 1 98 ? 0.236 -10.786 -10.100 1.00 78.50 98 GLY A N 1
ATOM 703 C CA . GLY A 1 98 ? 1.227 -11.126 -11.109 1.00 78.50 98 GLY A CA 1
ATOM 704 C C . GLY A 1 98 ? 1.067 -12.578 -11.543 1.00 78.50 98 GLY A C 1
ATOM 705 O O . GLY A 1 98 ? 0.735 -13.453 -10.735 1.00 78.50 98 GLY A O 1
ATOM 706 N N . SER A 1 99 ? 1.347 -12.865 -12.812 1.00 62.62 99 SER A N 1
ATOM 707 C CA . SER A 1 99 ? 1.633 -14.236 -13.212 1.00 62.62 99 SER A CA 1
ATOM 708 C C . SER A 1 99 ? 2.937 -14.632 -12.529 1.00 62.62 99 SER A C 1
ATOM 710 O O . SER A 1 99 ? 4.006 -14.172 -12.931 1.00 62.62 99 SER A O 1
ATOM 712 N N . ARG A 1 100 ? 2.870 -15.457 -11.478 1.00 55.66 100 ARG A N 1
ATOM 713 C CA . ARG A 1 100 ? 4.079 -16.049 -10.899 1.00 55.66 100 ARG A CA 1
ATOM 714 C C . ARG A 1 100 ? 4.862 -16.663 -12.064 1.00 55.66 100 ARG A C 1
ATOM 716 O O . ARG A 1 100 ? 4.247 -17.448 -12.792 1.00 55.66 100 ARG A O 1
ATOM 723 N N . PRO A 1 101 ? 6.145 -16.322 -12.293 1.00 54.28 101 PRO A N 1
ATOM 724 C CA . PRO A 1 101 ? 6.908 -16.974 -13.343 1.00 54.28 101 PRO A CA 1
ATOM 725 C C . PRO A 1 101 ? 6.856 -18.467 -13.035 1.00 54.28 101 PRO A C 1
ATOM 727 O O . PRO A 1 101 ? 7.354 -18.924 -12.002 1.00 54.28 101 PRO A O 1
ATOM 730 N N . GLN A 1 102 ? 6.127 -19.213 -13.866 1.00 50.59 102 GLN A N 1
ATOM 731 C CA . GLN A 1 102 ? 6.037 -20.653 -13.744 1.00 50.59 102 GLN A CA 1
ATOM 732 C C . GLN A 1 102 ? 7.426 -21.164 -14.088 1.00 50.59 102 GLN A C 1
ATOM 734 O O . GLN A 1 102 ? 7.771 -21.336 -15.253 1.00 50.59 102 GLN A O 1
ATOM 739 N N . GLY A 1 103 ? 8.264 -21.323 -13.066 1.00 49.19 103 GLY A N 1
ATOM 740 C CA . GLY A 1 103 ? 9.534 -22.001 -13.212 1.00 49.19 103 GLY A CA 1
ATOM 741 C C . GLY A 1 103 ? 9.228 -23.396 -13.727 1.00 49.19 103 GLY A C 1
ATOM 742 O O . GLY A 1 103 ? 8.783 -24.247 -12.957 1.00 49.19 103 GLY A O 1
ATOM 743 N N . SER A 1 104 ? 9.426 -23.626 -15.028 1.00 45.88 104 SER A N 1
ATOM 744 C CA . SER A 1 104 ? 9.436 -24.975 -15.577 1.00 45.88 104 SER A CA 1
ATOM 745 C C . SER A 1 104 ? 10.450 -25.746 -14.743 1.00 45.88 104 SER A C 1
ATOM 747 O O . SER A 1 104 ? 11.605 -25.320 -14.641 1.00 45.88 104 SER A O 1
ATOM 749 N N . GLY A 1 105 ? 9.998 -26.801 -14.070 1.00 47.00 105 GLY A N 1
ATOM 750 C CA . GLY A 1 105 ? 10.782 -27.548 -13.102 1.00 47.00 105 GLY A CA 1
ATOM 751 C C . GLY A 1 105 ? 12.075 -28.086 -13.702 1.00 47.00 105 GLY A C 1
ATOM 752 O O . GLY A 1 105 ? 12.134 -29.219 -14.168 1.00 47.00 105 GLY A O 1
ATOM 753 N N . ARG A 1 106 ? 13.151 -27.307 -13.626 1.00 45.66 106 ARG A N 1
ATOM 754 C CA . ARG A 1 106 ? 14.507 -27.818 -13.742 1.00 45.66 106 ARG A CA 1
ATOM 755 C C . ARG A 1 106 ? 15.001 -27.972 -12.316 1.00 45.66 106 ARG A C 1
ATOM 757 O O . ARG A 1 106 ? 15.266 -26.993 -11.628 1.00 45.66 106 ARG A O 1
ATOM 764 N N . ARG A 1 107 ? 15.003 -29.226 -11.855 1.00 52.62 107 ARG A N 1
ATOM 765 C CA . ARG A 1 107 ? 15.497 -29.673 -10.548 1.00 52.62 107 ARG A CA 1
ATOM 766 C C . ARG A 1 107 ? 16.849 -29.024 -10.229 1.00 52.62 107 ARG A C 1
ATOM 768 O O . ARG A 1 107 ? 17.886 -29.591 -10.545 1.00 52.62 107 ARG A O 1
ATOM 775 N N . ILE A 1 108 ? 16.846 -27.904 -9.510 1.00 52.47 108 ILE A N 1
ATOM 776 C CA . ILE A 1 108 ? 17.971 -27.503 -8.654 1.00 52.47 108 ILE A CA 1
ATOM 777 C C . ILE A 1 108 ? 17.711 -28.142 -7.284 1.00 52.47 108 ILE A C 1
ATOM 779 O O . ILE A 1 108 ? 17.567 -27.495 -6.249 1.00 52.47 108 ILE A O 1
ATOM 783 N N . GLY A 1 109 ? 17.539 -29.464 -7.295 1.00 45.75 109 GLY A N 1
ATOM 784 C CA . GLY A 1 109 ? 17.436 -30.256 -6.085 1.00 45.75 109 GLY A CA 1
ATOM 785 C C . GLY A 1 109 ? 18.833 -30.419 -5.518 1.00 45.75 109 GLY A C 1
ATOM 786 O O . GLY A 1 109 ? 19.538 -31.311 -5.976 1.00 45.75 109 GLY A O 1
ATOM 787 N N . ARG A 1 110 ? 19.227 -29.539 -4.583 1.00 48.81 110 ARG A N 1
ATOM 788 C CA . ARG A 1 110 ? 20.130 -29.871 -3.455 1.00 48.81 110 ARG A CA 1
ATOM 789 C C . ARG A 1 110 ? 20.507 -28.727 -2.509 1.00 48.81 110 ARG A C 1
ATOM 791 O O . ARG A 1 110 ? 21.056 -29.029 -1.461 1.00 48.81 110 ARG A O 1
ATOM 798 N N . ILE A 1 111 ? 20.186 -27.462 -2.791 1.00 54.31 111 ILE A N 1
ATOM 799 C CA . ILE A 1 111 ? 20.642 -26.351 -1.922 1.00 54.31 111 ILE A CA 1
ATOM 800 C C . ILE A 1 111 ? 19.562 -25.859 -0.934 1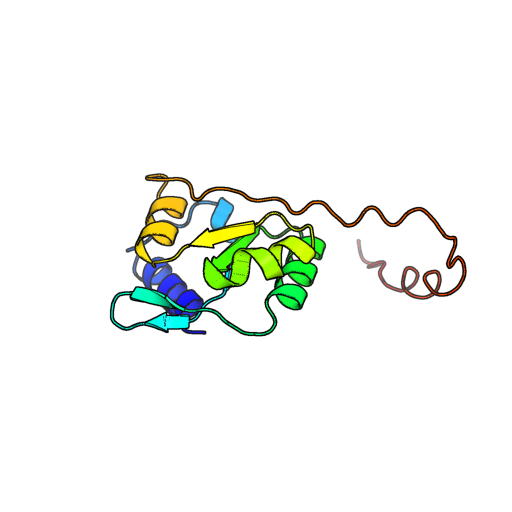.00 54.31 111 ILE A C 1
ATOM 802 O O . ILE A 1 111 ? 19.889 -25.335 0.123 1.00 54.31 111 ILE A O 1
ATOM 806 N N . CYS A 1 112 ? 18.269 -26.095 -1.188 1.00 46.62 112 CYS A N 1
ATOM 807 C CA . CYS A 1 112 ? 17.193 -25.536 -0.348 1.00 46.62 112 CYS A CA 1
ATOM 808 C C . CYS A 1 112 ? 16.829 -26.378 0.902 1.00 46.62 112 CYS A C 1
ATOM 810 O O . CYS A 1 112 ? 16.108 -25.904 1.775 1.00 46.62 112 CYS A O 1
ATOM 812 N N . ALA A 1 113 ? 17.346 -27.605 1.046 1.00 43.66 113 ALA A N 1
ATOM 813 C CA . ALA A 1 113 ? 16.962 -28.498 2.149 1.00 43.66 113 ALA A CA 1
ATOM 814 C C . ALA A 1 113 ? 17.609 -28.170 3.514 1.00 43.66 113 ALA A C 1
ATOM 816 O O . ALA A 1 113 ? 17.238 -28.782 4.508 1.00 43.66 113 ALA A O 1
ATOM 817 N N . MET A 1 114 ? 18.538 -27.209 3.600 1.00 49.41 114 MET A N 1
ATOM 818 C CA . MET A 1 114 ? 19.183 -26.842 4.876 1.00 49.41 114 MET A CA 1
ATOM 819 C C . MET A 1 114 ? 18.559 -25.642 5.597 1.00 49.41 114 MET A C 1
ATOM 821 O O . MET A 1 114 ? 18.877 -25.419 6.758 1.00 49.41 114 MET A O 1
ATOM 825 N N . CYS A 1 115 ? 17.648 -24.887 4.974 1.00 41.69 115 CYS A N 1
ATOM 826 C CA . CYS A 1 115 ? 17.059 -23.704 5.622 1.00 41.69 115 CYS A CA 1
ATOM 827 C C . CYS A 1 115 ? 15.693 -23.979 6.288 1.00 41.69 115 CYS A C 1
ATOM 829 O O . CYS A 1 115 ? 15.250 -23.207 7.131 1.00 41.69 115 CYS A O 1
ATOM 831 N N . ALA A 1 116 ? 15.036 -25.099 5.966 1.00 47.22 116 ALA A N 1
ATOM 832 C CA . ALA A 1 116 ? 13.715 -25.446 6.505 1.00 47.22 116 ALA A CA 1
ATOM 833 C C . ALA A 1 116 ? 13.749 -26.181 7.864 1.00 47.22 116 ALA A C 1
ATOM 835 O O . ALA A 1 116 ? 12.704 -26.350 8.484 1.00 47.22 116 ALA A O 1
ATOM 836 N N . ALA A 1 117 ? 14.921 -26.606 8.350 1.00 48.12 117 ALA A N 1
ATOM 837 C CA . ALA A 1 117 ? 15.033 -27.428 9.560 1.00 48.12 117 ALA A CA 1
ATOM 838 C C . ALA A 1 117 ? 15.195 -26.638 10.877 1.00 48.12 117 ALA A C 1
ATOM 840 O O . ALA A 1 117 ? 15.220 -27.256 11.935 1.00 48.12 117 ALA A O 1
ATOM 841 N N . SER A 1 118 ? 15.293 -25.300 10.848 1.00 50.03 118 SER A N 1
ATOM 842 C CA . SER A 1 118 ? 15.596 -24.500 12.056 1.00 50.03 118 SER A CA 1
ATOM 843 C C . SER A 1 118 ? 14.474 -23.566 12.536 1.00 50.03 118 SER A C 1
ATOM 845 O O . SER A 1 118 ? 14.687 -22.810 13.479 1.00 50.03 118 SER A O 1
ATOM 847 N N . CYS A 1 119 ? 13.278 -23.617 11.941 1.00 42.44 119 CYS A N 1
ATOM 848 C CA . CYS A 1 119 ? 12.117 -22.835 12.387 1.00 42.44 119 CYS A CA 1
ATOM 849 C C . CYS A 1 119 ? 10.965 -23.761 12.797 1.00 42.44 119 CYS A C 1
ATOM 851 O O . CYS A 1 119 ? 9.951 -23.853 12.110 1.00 42.44 119 CYS A O 1
ATOM 853 N N . ALA A 1 120 ? 11.121 -24.445 13.929 1.00 39.97 120 ALA A N 1
ATOM 854 C CA . ALA A 1 120 ? 10.002 -25.006 14.679 1.00 39.97 120 ALA A CA 1
ATOM 855 C C . ALA A 1 120 ? 10.043 -24.415 16.100 1.00 39.97 120 ALA A C 1
ATOM 857 O O . ALA A 1 120 ? 11.008 -24.673 16.820 1.00 39.97 120 ALA A O 1
ATOM 858 N N . PRO A 1 121 ? 9.054 -23.607 16.526 1.00 44.69 121 PRO A N 1
ATOM 859 C CA . PRO A 1 121 ? 8.971 -23.158 17.908 1.00 44.69 121 PRO A CA 1
ATOM 860 C C . PRO A 1 121 ? 8.445 -24.310 18.777 1.00 44.69 121 PRO A C 1
ATOM 862 O O . PRO A 1 121 ? 7.260 -24.641 18.754 1.00 44.69 121 PRO A O 1
ATOM 865 N N . SER A 1 122 ? 9.336 -24.937 19.543 1.00 51.38 122 SER A N 1
ATOM 866 C CA . SER A 1 122 ? 8.980 -25.797 20.671 1.00 51.38 122 SER A CA 1
ATOM 867 C C . SER A 1 122 ? 8.610 -24.921 21.869 1.00 51.38 122 SER A C 1
ATOM 869 O O . SER A 1 122 ? 9.459 -24.188 22.372 1.00 51.38 122 SER A O 1
ATOM 871 N N . GLY A 1 123 ? 7.369 -25.004 22.346 1.00 40.34 123 GLY A N 1
ATOM 872 C CA . GLY A 1 123 ? 7.001 -24.388 23.619 1.00 40.34 123 GLY A CA 1
ATOM 873 C C . GLY A 1 123 ? 5.501 -24.282 23.840 1.00 40.34 123 GLY A C 1
ATOM 874 O O . GLY A 1 123 ? 4.920 -23.216 23.656 1.00 40.34 123 GLY A O 1
ATOM 875 N N . ARG A 1 124 ? 4.872 -25.383 24.256 1.00 45.53 124 ARG A N 1
ATOM 876 C CA . ARG A 1 124 ? 3.591 -25.358 24.965 1.00 45.53 124 ARG A CA 1
ATOM 877 C C . ARG A 1 124 ?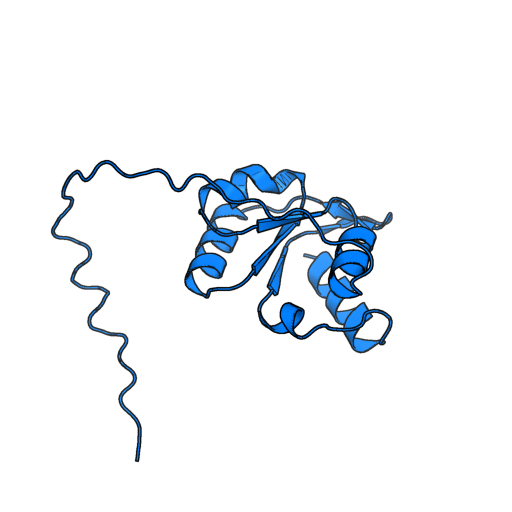 3.699 -26.284 26.180 1.00 45.53 124 ARG A C 1
ATOM 879 O O . ARG A 1 124 ? 4.174 -27.406 26.014 1.00 45.53 124 ARG A O 1
ATOM 886 N N . SER A 1 125 ? 3.173 -25.769 27.295 1.00 47.66 125 SER A N 1
ATOM 887 C CA . SER A 1 125 ? 2.888 -26.397 28.596 1.00 47.66 125 SER A CA 1
ATOM 888 C C . SER A 1 125 ? 4.041 -26.557 29.578 1.00 47.66 125 SER A C 1
ATOM 890 O O . SER A 1 125 ? 5.003 -27.290 29.279 1.00 47.66 125 SER A O 1
#

Secondary structure (DSSP, 8-state):
--HHHHHHHHHHTTSS---GGGGGEEE--EE-TT-BEEP-S-HHHHHHHHHHHT-EEEEEGGGHHHHHTTT--EEEESBHHHHHHHHTTSSPPPEE------------TTSGGGTTTS-------

InterPro domains:
  IPR014721 Small ribosomal subunit protein uS5 domain 2-type fold, subgroup [G3DSA:3.30.230.10] (1-88)
  IPR020568 Ribosomal protein uS5 domain 2-type superfamily [SSF54211] (2-87)

Sequence (125 aa):
FELPMAIGILLASGQLAAQPAATACEVYGELGLGAEIRPVRGILLAAAHAGRAGHELIVPAANLEEALIAGTPVRSASHLREVCAHWSGGHSLPLHRGSRPQGSGRRIGRICAMCAASCAPSGRS

pLDDT: mean 82.0, std 19.44, range [39.97, 98.38]